Protein AF-A0A6G0UP21-F1 (afdb_monomer)

Structure (mmCIF, N/CA/C/O backbone):
data_AF-A0A6G0UP21-F1
#
_entry.id   AF-A0A6G0UP21-F1
#
loop_
_atom_site.group_PDB
_atom_site.id
_atom_site.type_symbol
_atom_site.label_atom_id
_atom_site.label_alt_id
_atom_site.label_comp_id
_atom_site.label_asym_id
_atom_site.label_entity_id
_atom_site.label_seq_id
_atom_site.pdbx_PDB_ins_code
_atom_site.Cartn_x
_atom_site.Cartn_y
_atom_site.Cartn_z
_atom_site.occupancy
_atom_site.B_iso_or_equiv
_atom_site.auth_seq_id
_atom_site.auth_comp_id
_atom_site.auth_asym_id
_atom_site.auth_atom_id
_atom_site.pdbx_PDB_model_num
ATOM 1 N N . MET A 1 1 ? -10.653 20.810 24.950 1.00 43.62 1 MET A N 1
ATOM 2 C CA . MET A 1 1 ? -9.268 21.296 24.747 1.00 43.62 1 MET A CA 1
ATOM 3 C C . MET A 1 1 ? -8.957 21.297 23.247 1.00 43.62 1 MET A C 1
ATOM 5 O O . MET A 1 1 ? -8.733 20.233 22.687 1.00 43.62 1 MET A O 1
ATOM 9 N N . ARG A 1 2 ? -9.055 22.448 22.559 1.00 48.03 2 ARG A N 1
ATOM 10 C CA . ARG A 1 2 ? -8.808 22.546 21.104 1.00 48.03 2 ARG A CA 1
ATOM 11 C C . ARG A 1 2 ? -7.303 22.670 20.854 1.00 48.03 2 ARG A C 1
ATOM 13 O O . ARG A 1 2 ? -6.684 23.632 21.296 1.00 48.03 2 ARG A O 1
ATOM 20 N N . LEU A 1 3 ? -6.715 21.686 20.177 1.00 51.53 3 LEU A N 1
ATOM 21 C CA . LEU A 1 3 ? -5.319 21.740 19.743 1.00 51.53 3 LEU A CA 1
ATOM 22 C C . LEU A 1 3 ? -5.205 22.734 18.578 1.00 51.53 3 LEU A C 1
ATOM 24 O O . LEU A 1 3 ? -5.845 22.562 17.545 1.00 51.53 3 LEU A O 1
ATOM 28 N N . THR A 1 4 ? -4.409 23.786 18.756 1.00 58.22 4 THR A N 1
ATOM 29 C CA . THR A 1 4 ? -4.099 24.787 17.727 1.00 58.22 4 THR A CA 1
ATOM 30 C C . THR A 1 4 ? -3.280 24.177 16.578 1.00 58.22 4 THR A C 1
ATOM 32 O O . THR A 1 4 ? -2.468 23.271 16.784 1.00 58.22 4 THR A O 1
ATOM 35 N N . GLY A 1 5 ? -3.489 24.678 15.353 1.00 55.53 5 GLY A N 1
ATOM 36 C CA . GLY A 1 5 ? -3.088 24.038 14.085 1.00 55.53 5 GLY A CA 1
ATOM 37 C C . GLY A 1 5 ? -1.617 23.614 13.943 1.00 55.53 5 GLY A C 1
ATOM 38 O O . GLY A 1 5 ? -1.340 22.609 13.294 1.00 55.53 5 GLY A O 1
ATOM 39 N N . ARG A 1 6 ? -0.669 24.283 14.616 1.00 56.31 6 ARG A N 1
ATOM 40 C CA . ARG A 1 6 ? 0.755 23.878 14.632 1.00 56.31 6 ARG A CA 1
ATOM 41 C C . ARG A 1 6 ? 1.010 22.564 15.383 1.00 56.31 6 ARG A C 1
ATOM 43 O O . ARG A 1 6 ? 1.846 21.774 14.957 1.00 56.31 6 ARG A O 1
ATOM 50 N N . ARG A 1 7 ? 0.280 22.298 16.474 1.00 50.31 7 ARG A N 1
ATOM 51 C CA . ARG A 1 7 ? 0.396 21.044 17.244 1.00 50.31 7 ARG A CA 1
ATOM 52 C C . ARG A 1 7 ? -0.268 19.865 16.532 1.00 50.31 7 ARG A C 1
ATOM 54 O O . ARG A 1 7 ? 0.190 18.740 16.689 1.00 50.31 7 ARG A O 1
ATOM 61 N N . LEU A 1 8 ? -1.314 20.115 15.739 1.00 51.59 8 LEU A N 1
ATOM 62 C CA . LEU A 1 8 ? -1.937 19.088 14.900 1.00 51.59 8 LEU A CA 1
ATOM 63 C C . LEU A 1 8 ? -1.004 18.671 13.751 1.00 51.59 8 LEU A C 1
ATOM 65 O O . LEU A 1 8 ? -0.815 17.478 13.534 1.00 51.59 8 LEU A O 1
ATOM 69 N N . ALA A 1 9 ? -0.352 19.636 13.092 1.00 50.72 9 ALA A N 1
ATOM 70 C CA . ALA A 1 9 ? 0.630 19.377 12.036 1.00 50.72 9 ALA A CA 1
ATOM 71 C C . ALA A 1 9 ? 1.838 18.553 12.529 1.00 50.72 9 ALA A C 1
ATOM 73 O O . ALA A 1 9 ? 2.231 17.598 11.868 1.00 50.72 9 ALA A O 1
ATOM 74 N N . LEU A 1 10 ? 2.367 18.857 13.723 1.00 50.59 10 LEU A N 1
ATOM 75 C CA . LEU A 1 10 ? 3.456 18.090 14.354 1.00 50.59 10 LEU A CA 1
ATOM 76 C C . LEU A 1 10 ? 3.037 16.681 14.818 1.00 50.59 10 LEU A C 1
ATOM 78 O O . LEU A 1 10 ? 3.867 15.782 14.924 1.00 50.59 10 LEU A O 1
ATOM 82 N N . LYS A 1 11 ? 1.750 16.464 15.115 1.00 48.16 11 LYS A N 1
ATOM 83 C CA . LYS A 1 11 ? 1.228 15.134 15.469 1.00 48.16 11 LYS A CA 1
ATOM 84 C C . LYS A 1 11 ? 0.990 14.278 14.220 1.00 48.16 11 LYS A C 1
ATOM 86 O O . LYS A 1 11 ? 1.281 13.087 14.232 1.00 48.16 11 LYS A O 1
ATOM 91 N N . LEU A 1 12 ? 0.531 14.901 13.133 1.00 49.06 12 LEU A N 1
ATOM 92 C CA . LEU A 1 12 ? 0.384 14.282 11.811 1.00 49.06 12 LEU A CA 1
ATOM 93 C C . LEU A 1 12 ? 1.737 13.911 11.185 1.00 49.06 12 LEU A C 1
ATOM 95 O O . LEU A 1 12 ? 1.831 12.867 10.544 1.00 49.06 12 LEU A O 1
ATOM 99 N N . SER A 1 13 ? 2.798 14.696 11.418 1.00 49.72 13 SER A N 1
ATOM 100 C CA . SER A 1 13 ? 4.148 14.375 10.927 1.00 49.72 13 SER A CA 1
ATOM 101 C C . SER A 1 13 ? 4.751 13.104 11.537 1.00 49.72 13 SER A C 1
ATOM 103 O O . SER A 1 13 ? 5.671 12.547 10.952 1.00 49.72 13 SER A O 1
ATOM 105 N N . ASN A 1 14 ? 4.213 12.606 12.659 1.00 54.41 14 ASN A N 1
ATOM 106 C CA . ASN A 1 14 ? 4.581 11.297 13.217 1.00 54.41 14 ASN A CA 1
ATOM 107 C C . ASN A 1 14 ? 3.704 10.138 12.707 1.00 54.41 14 ASN A C 1
ATOM 109 O O . ASN A 1 14 ? 4.000 8.987 13.012 1.00 54.41 14 ASN A O 1
ATOM 113 N N . MET A 1 15 ? 2.627 10.412 11.962 1.00 73.19 15 MET A N 1
ATOM 114 C CA . MET A 1 15 ? 1.692 9.387 11.471 1.00 73.19 15 MET A CA 1
ATOM 115 C C . MET A 1 15 ? 1.924 8.998 10.009 1.00 73.19 15 MET A C 1
ATOM 117 O O . MET A 1 15 ? 1.483 7.932 9.591 1.00 73.19 15 MET A O 1
ATOM 121 N N . VAL A 1 16 ? 2.589 9.852 9.225 1.00 87.00 16 VAL A N 1
ATOM 122 C CA . VAL A 1 16 ? 2.805 9.633 7.790 1.00 87.00 16 VAL A CA 1
ATOM 123 C C . VAL A 1 16 ? 4.267 9.884 7.442 1.00 87.00 16 VAL A C 1
ATOM 125 O O . VAL A 1 16 ? 4.781 10.986 7.627 1.00 87.00 16 VAL A O 1
ATOM 128 N N . LYS A 1 17 ? 4.927 8.865 6.887 1.00 93.12 17 LYS A N 1
ATOM 129 C CA . LYS A 1 17 ? 6.284 8.956 6.339 1.00 93.12 17 LYS A CA 1
ATOM 130 C C . LYS A 1 17 ? 6.201 9.155 4.828 1.00 93.12 17 LYS A C 1
ATOM 132 O O . LYS A 1 17 ? 5.672 8.303 4.121 1.00 93.12 17 LYS A O 1
ATOM 137 N N . ILE A 1 18 ? 6.729 10.273 4.331 1.00 93.94 18 ILE A N 1
ATOM 138 C CA . ILE A 1 18 ? 6.782 10.570 2.893 1.00 93.94 18 ILE A CA 1
ATOM 139 C C . ILE A 1 18 ? 8.177 10.233 2.374 1.00 93.94 18 ILE A C 1
ATOM 141 O O . ILE A 1 18 ? 9.163 10.820 2.820 1.00 93.94 18 ILE A O 1
ATOM 145 N N . ILE A 1 19 ? 8.256 9.323 1.403 1.00 94.25 19 ILE A N 1
ATOM 146 C CA . ILE A 1 19 ? 9.500 8.976 0.711 1.00 94.25 19 ILE A CA 1
ATOM 147 C C . ILE A 1 19 ? 9.431 9.537 -0.705 1.00 94.25 19 ILE A C 1
ATOM 149 O O . ILE A 1 19 ? 8.528 9.211 -1.471 1.00 94.25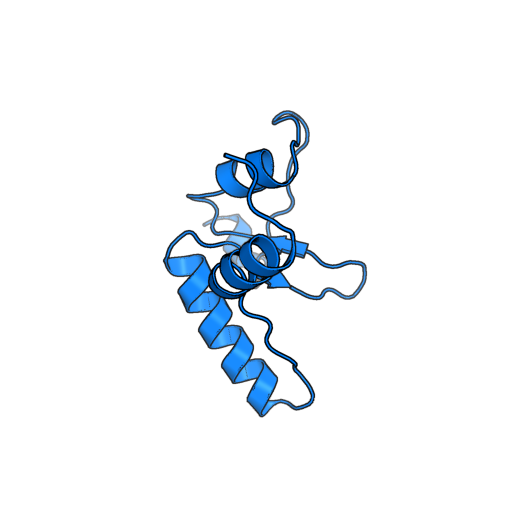 19 ILE A O 1
ATOM 153 N N . LYS A 1 20 ? 10.380 10.412 -1.046 1.00 95.25 20 LYS A N 1
ATOM 154 C CA . LYS A 1 20 ? 10.524 10.936 -2.407 1.00 95.25 20 LYS A CA 1
ATOM 155 C C . LYS A 1 20 ? 11.390 9.968 -3.207 1.00 95.25 20 LYS A C 1
ATOM 157 O O . LYS A 1 20 ? 12.496 9.663 -2.779 1.0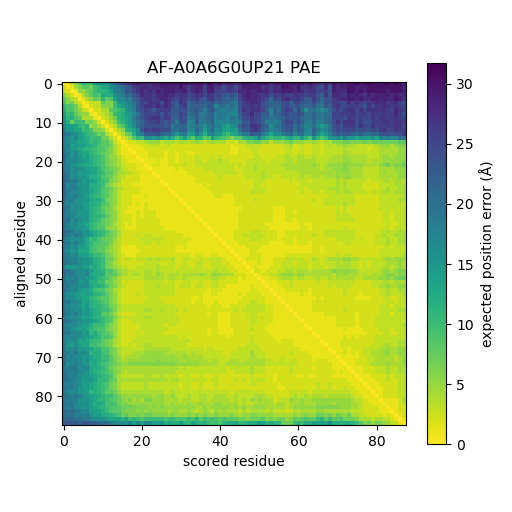0 95.25 20 LYS A O 1
ATOM 162 N N . ILE A 1 21 ? 10.885 9.527 -4.354 1.00 95.38 21 ILE A N 1
ATOM 163 C CA . ILE A 1 21 ? 11.579 8.617 -5.268 1.00 95.38 21 ILE A CA 1
ATOM 164 C C . ILE A 1 21 ? 11.976 9.421 -6.507 1.00 95.38 21 ILE A C 1
ATOM 166 O O . ILE A 1 21 ? 11.113 10.001 -7.163 1.00 95.38 21 ILE A O 1
ATOM 170 N N . ARG A 1 22 ? 13.274 9.504 -6.799 1.00 96.19 22 ARG A N 1
ATOM 171 C CA . ARG A 1 22 ? 13.844 10.167 -7.989 1.00 96.19 22 ARG A CA 1
ATOM 172 C C . ARG A 1 22 ? 14.857 9.288 -8.719 1.00 96.19 22 ARG A C 1
ATOM 174 O O . ARG A 1 22 ? 15.189 9.557 -9.865 1.00 96.19 22 ARG A O 1
ATOM 181 N N . THR A 1 23 ? 15.354 8.262 -8.042 1.00 97.94 23 THR A N 1
ATOM 182 C CA . THR A 1 23 ? 16.370 7.327 -8.515 1.00 97.94 23 THR A CA 1
ATOM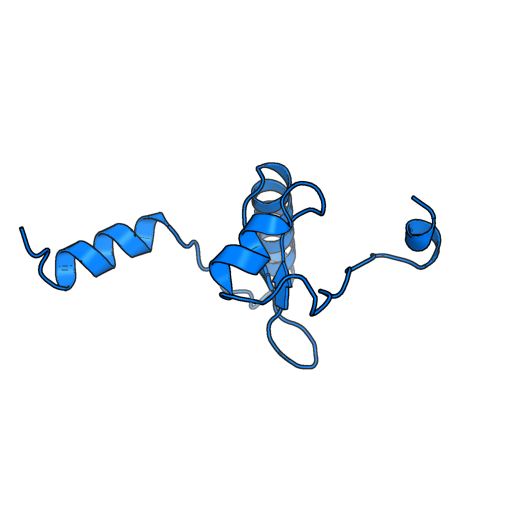 183 C C . THR A 1 23 ? 15.926 5.893 -8.256 1.00 97.94 23 THR A C 1
ATOM 185 O O . THR A 1 23 ? 15.110 5.622 -7.373 1.00 97.94 23 THR A O 1
ATOM 188 N N . GLU A 1 24 ? 16.518 4.955 -8.985 1.00 97.12 24 GLU A N 1
ATOM 189 C CA . GLU A 1 24 ? 16.284 3.523 -8.794 1.00 97.12 24 GLU A CA 1
ATOM 190 C C . GLU A 1 24 ? 16.652 3.056 -7.372 1.00 97.12 24 GLU A C 1
ATOM 192 O O . GLU A 1 24 ? 15.907 2.319 -6.729 1.00 97.12 24 GLU A O 1
ATOM 197 N N . LYS A 1 25 ? 17.752 3.568 -6.808 1.00 97.25 25 LYS A N 1
ATOM 198 C CA . LYS A 1 25 ? 18.144 3.272 -5.422 1.00 97.25 25 LYS A CA 1
ATOM 199 C C . LYS A 1 25 ? 17.077 3.708 -4.411 1.00 97.25 25 LYS A C 1
ATOM 201 O O . LYS A 1 25 ? 16.782 2.973 -3.471 1.00 97.25 25 LYS A O 1
ATOM 206 N N . GLU A 1 26 ? 16.502 4.898 -4.584 1.00 97.00 26 GLU A N 1
ATOM 207 C CA . GLU A 1 26 ? 15.416 5.383 -3.721 1.00 97.00 26 GLU A CA 1
ATOM 208 C C . GLU A 1 26 ? 14.146 4.546 -3.886 1.00 97.00 26 GLU A C 1
ATOM 210 O O . GLU A 1 26 ? 13.442 4.332 -2.901 1.00 97.00 26 GLU A O 1
ATOM 215 N N . TYR A 1 27 ? 13.875 4.037 -5.093 1.00 96.56 27 TYR A N 1
ATOM 216 C CA . TYR A 1 27 ? 12.763 3.121 -5.332 1.00 96.56 27 TYR A CA 1
ATOM 217 C C . TYR A 1 27 ? 12.914 1.837 -4.508 1.00 96.56 27 TYR A C 1
ATOM 219 O O . TYR A 1 27 ? 11.997 1.485 -3.770 1.00 96.56 27 TYR A O 1
ATOM 227 N N . PHE A 1 28 ? 14.081 1.183 -4.545 1.00 97.38 28 PHE A N 1
ATOM 228 C CA . PHE A 1 28 ? 14.323 -0.026 -3.748 1.00 97.38 28 PHE A CA 1
ATOM 229 C C . PHE A 1 28 ? 14.198 0.224 -2.239 1.00 97.38 28 PHE A C 1
ATOM 231 O O . PHE A 1 28 ? 13.595 -0.576 -1.522 1.00 97.38 28 PHE A O 1
ATOM 238 N N . LEU A 1 29 ? 14.708 1.359 -1.749 1.00 96.50 29 LEU A N 1
ATOM 239 C CA . LEU A 1 29 ? 14.557 1.747 -0.343 1.00 96.50 29 LEU A CA 1
ATOM 240 C C . LEU A 1 29 ? 13.089 1.999 0.033 1.00 96.50 29 LEU A C 1
ATOM 242 O O . LEU A 1 29 ? 12.653 1.600 1.113 1.00 96.50 29 LEU A O 1
ATOM 246 N N . ALA A 1 30 ? 12.321 2.637 -0.853 1.00 97.12 30 ALA A N 1
ATOM 247 C CA . ALA A 1 30 ? 10.895 2.871 -0.653 1.00 97.12 30 ALA A CA 1
ATOM 248 C C . ALA A 1 30 ? 10.092 1.564 -0.666 1.00 97.12 30 ALA A C 1
ATOM 250 O O . ALA A 1 30 ? 9.207 1.391 0.170 1.00 97.12 30 ALA A O 1
ATOM 251 N N . ALA A 1 31 ? 10.417 0.636 -1.569 1.00 96.62 31 ALA A N 1
ATOM 252 C CA . ALA A 1 31 ? 9.780 -0.673 -1.653 1.00 96.62 31 ALA A CA 1
ATOM 253 C C . ALA A 1 31 ? 10.029 -1.506 -0.386 1.00 96.62 31 ALA A C 1
ATOM 255 O O . ALA A 1 31 ? 9.093 -2.088 0.161 1.00 96.62 31 ALA A O 1
ATOM 256 N N . GLU A 1 32 ? 11.258 -1.506 0.138 1.00 97.81 32 GLU A N 1
ATOM 257 C CA . GLU A 1 32 ? 11.579 -2.205 1.387 1.00 97.81 32 GLU A CA 1
ATOM 258 C C . GLU A 1 32 ? 10.883 -1.573 2.602 1.00 97.81 32 GLU A C 1
ATOM 260 O O . GLU A 1 32 ? 10.400 -2.284 3.486 1.00 97.81 32 GLU A O 1
ATOM 265 N N . GLU A 1 33 ? 10.765 -0.243 2.648 1.00 97.38 33 GLU A N 1
ATOM 266 C CA . GLU A 1 33 ? 9.955 0.416 3.676 1.00 97.38 33 GLU A CA 1
ATOM 267 C C . GLU A 1 33 ? 8.479 0.021 3.556 1.00 97.38 33 GLU A C 1
ATOM 269 O O . GLU A 1 33 ? 7.859 -0.351 4.553 1.00 97.38 33 GLU A O 1
ATOM 274 N N . ALA A 1 34 ? 7.915 0.068 2.347 1.00 97.12 34 ALA A N 1
ATOM 275 C CA . ALA A 1 34 ? 6.531 -0.309 2.099 1.00 97.12 34 ALA A CA 1
ATOM 276 C C . ALA A 1 34 ? 6.269 -1.756 2.534 1.00 97.12 34 ALA A C 1
ATOM 278 O O . ALA A 1 34 ? 5.280 -2.013 3.217 1.00 97.12 34 ALA A O 1
ATOM 279 N N . ARG A 1 35 ? 7.187 -2.686 2.239 1.00 97.19 35 ARG A N 1
ATOM 280 C CA . ARG A 1 35 ? 7.113 -4.081 2.694 1.00 97.19 35 ARG A CA 1
ATOM 281 C C . ARG A 1 35 ? 7.015 -4.181 4.218 1.00 97.19 35 ARG A C 1
ATOM 283 O O . ARG A 1 35 ? 6.174 -4.924 4.719 1.00 97.19 35 ARG A O 1
ATOM 290 N N . LYS A 1 36 ? 7.833 -3.423 4.959 1.00 97.69 36 LYS A N 1
ATOM 291 C CA . LYS A 1 36 ? 7.790 -3.383 6.434 1.00 97.69 36 LYS A CA 1
ATOM 29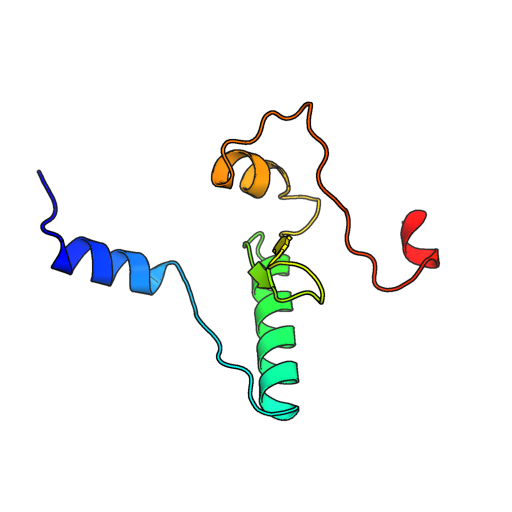2 C C . LYS A 1 36 ? 6.479 -2.798 6.951 1.00 97.69 36 LYS A C 1
ATOM 294 O O . LYS A 1 36 ? 5.873 -3.372 7.850 1.00 97.69 36 LYS A O 1
ATOM 299 N N . VAL A 1 37 ? 6.027 -1.683 6.377 1.00 97.06 37 VAL A N 1
ATOM 300 C CA . VAL A 1 37 ? 4.766 -1.031 6.762 1.00 97.06 37 VAL A CA 1
ATOM 301 C C . VAL A 1 37 ? 3.587 -1.977 6.54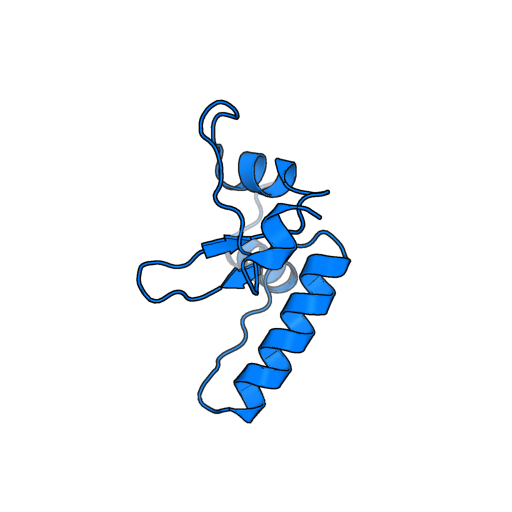0 1.00 97.06 37 VAL A C 1
ATOM 303 O O . VAL A 1 37 ? 2.811 -2.197 7.465 1.00 97.06 37 VAL A O 1
ATOM 306 N N . LEU A 1 38 ? 3.488 -2.587 5.357 1.00 96.88 38 LEU A N 1
ATOM 307 C CA . LEU A 1 38 ? 2.445 -3.558 5.021 1.00 96.88 38 LEU A CA 1
ATOM 308 C C . LEU A 1 38 ? 2.504 -4.792 5.932 1.00 96.88 38 LEU A C 1
ATOM 310 O O . LEU A 1 38 ? 1.472 -5.227 6.433 1.00 96.88 38 LEU A O 1
ATOM 314 N N . GLY A 1 39 ? 3.701 -5.331 6.188 1.00 96.44 39 GLY A N 1
ATOM 315 C CA . GLY A 1 39 ? 3.904 -6.482 7.076 1.00 96.44 39 GLY A CA 1
ATOM 316 C C . GLY A 1 39 ? 3.466 -6.240 8.524 1.00 96.44 39 GLY A C 1
ATOM 317 O O . GLY A 1 39 ? 3.064 -7.180 9.198 1.00 96.44 39 GLY A O 1
ATOM 318 N N . ASN A 1 40 ? 3.475 -4.985 8.973 1.00 96.12 40 ASN A N 1
ATOM 319 C CA . ASN A 1 40 ? 3.029 -4.581 10.308 1.00 96.12 40 ASN A CA 1
ATOM 320 C C . ASN A 1 40 ? 1.558 -4.117 10.344 1.00 96.12 40 ASN A C 1
ATOM 322 O O . ASN A 1 40 ? 1.144 -3.470 11.305 1.00 96.12 40 ASN A O 1
ATOM 326 N N . GLY A 1 41 ? 0.776 -4.383 9.291 1.00 95.94 41 GLY A N 1
ATOM 327 C CA . GLY A 1 41 ? -0.629 -3.969 9.185 1.00 95.94 41 GLY A CA 1
ATOM 328 C C . GLY A 1 41 ? -0.842 -2.478 8.918 1.00 95.94 41 GLY A C 1
ATOM 329 O O . GLY A 1 41 ? -1.942 -1.954 9.086 1.00 95.94 41 GLY A O 1
ATOM 330 N N . GLY A 1 42 ? 0.212 -1.776 8.503 1.00 96.19 42 GLY A N 1
ATOM 331 C CA . GLY A 1 42 ? 0.149 -0.385 8.086 1.00 96.19 42 GLY A CA 1
ATOM 332 C C . GLY A 1 42 ? -0.458 -0.199 6.694 1.00 96.19 42 GLY A C 1
ATOM 333 O O . GLY A 1 42 ? -0.783 -1.146 5.973 1.00 96.19 42 GLY A O 1
ATOM 334 N N . ILE A 1 43 ? -0.594 1.067 6.309 1.00 97.06 43 ILE A N 1
ATOM 335 C CA . ILE A 1 43 ? -1.175 1.487 5.035 1.00 97.06 43 ILE A CA 1
ATOM 336 C C . ILE A 1 43 ? -0.110 2.231 4.230 1.00 97.06 43 ILE A C 1
ATOM 338 O O . ILE A 1 43 ? 0.576 3.106 4.759 1.00 97.06 43 ILE A O 1
ATOM 342 N N . VAL A 1 44 ? -0.005 1.915 2.941 1.00 97.56 44 VAL A N 1
ATOM 343 C CA . VAL A 1 44 ? 0.902 2.576 1.999 1.00 97.56 44 VAL A CA 1
ATOM 344 C C . VAL A 1 44 ? 0.085 3.256 0.907 1.00 97.56 44 VAL A C 1
ATOM 346 O O . VAL A 1 44 ? -0.750 2.624 0.262 1.00 97.56 44 VAL A O 1
ATOM 349 N N . ALA A 1 45 ? 0.344 4.545 0.684 1.00 96.56 45 ALA A N 1
ATOM 350 C CA . ALA A 1 45 ? -0.066 5.221 -0.539 1.00 96.56 45 ALA A CA 1
ATOM 351 C C . ALA A 1 45 ? 1.021 5.001 -1.600 1.00 96.56 45 ALA A C 1
ATOM 353 O O . ALA A 1 45 ? 2.167 5.397 -1.384 1.00 96.56 45 ALA A O 1
ATOM 354 N N . LEU A 1 46 ? 0.680 4.360 -2.715 1.00 94.38 46 LEU A N 1
ATOM 355 C CA . LEU A 1 46 ? 1.630 3.989 -3.766 1.00 94.38 46 LEU A CA 1
ATOM 356 C C . LEU A 1 46 ? 1.216 4.566 -5.128 1.00 94.38 46 LEU A C 1
ATOM 358 O O . LEU A 1 46 ? 0.016 4.647 -5.411 1.00 94.38 46 LEU A O 1
ATOM 362 N N . PRO A 1 47 ? 2.179 5.000 -5.961 1.00 93.69 47 PRO A N 1
ATOM 363 C CA . PRO A 1 47 ? 1.885 5.481 -7.304 1.00 93.69 47 PRO A CA 1
ATOM 364 C C . PRO A 1 47 ? 1.455 4.321 -8.212 1.00 93.69 47 PRO A C 1
ATOM 366 O O . PRO A 1 47 ? 1.978 3.213 -8.098 1.00 93.69 47 PRO A O 1
ATOM 369 N N . THR A 1 48 ? 0.535 4.594 -9.135 1.00 92.75 48 THR A N 1
ATOM 370 C CA . THR A 1 48 ? 0.238 3.726 -10.286 1.00 92.75 48 THR A CA 1
ATOM 371 C C . THR A 1 48 ? 0.310 4.561 -11.565 1.00 92.75 48 THR A C 1
ATOM 373 O O . THR A 1 48 ? 0.532 5.772 -11.504 1.00 92.75 48 THR A O 1
ATOM 376 N N . ASP A 1 49 ? 0.137 3.925 -12.716 1.00 94.94 49 ASP A N 1
ATOM 377 C CA . ASP A 1 49 ? 0.014 4.580 -14.020 1.00 94.94 49 ASP A CA 1
ATOM 378 C C . ASP A 1 49 ? -1.255 5.445 -14.159 1.00 94.94 49 ASP A C 1
ATOM 380 O O . ASP A 1 49 ? -1.283 6.360 -14.979 1.00 94.94 49 ASP A O 1
ATOM 384 N N . THR A 1 50 ? -2.288 5.188 -13.349 1.00 94.00 50 THR A N 1
ATOM 385 C CA . THR A 1 50 ? -3.571 5.910 -13.383 1.00 94.00 50 THR A CA 1
ATOM 386 C C . THR A 1 50 ? -3.692 6.933 -12.254 1.00 94.00 50 THR A C 1
ATOM 388 O O . THR A 1 50 ? -3.591 8.140 -12.466 1.00 94.00 50 THR A O 1
ATOM 391 N N . ILE A 1 51 ? -3.933 6.461 -11.032 1.00 94.75 51 ILE A N 1
ATOM 392 C CA . ILE A 1 51 ? -4.101 7.269 -9.822 1.00 94.75 51 ILE A CA 1
ATOM 393 C C . ILE A 1 51 ? -3.385 6.607 -8.649 1.00 94.75 51 ILE A C 1
ATOM 395 O O . ILE A 1 51 ? -3.111 5.409 -8.651 1.00 94.75 51 ILE A O 1
ATOM 399 N N . TYR A 1 52 ? -3.113 7.362 -7.590 1.00 93.44 52 TYR A N 1
ATOM 400 C CA . TYR A 1 52 ? -2.527 6.769 -6.391 1.00 93.44 52 TYR A CA 1
ATOM 401 C C . TYR A 1 52 ? -3.452 5.715 -5.768 1.00 93.44 52 TYR A C 1
ATOM 403 O O . TYR A 1 52 ? -4.637 5.957 -5.517 1.00 93.44 52 TYR A O 1
ATOM 411 N N . GLY A 1 53 ? -2.873 4.554 -5.473 1.00 94.50 53 GLY A N 1
ATOM 412 C CA . GLY A 1 53 ? -3.493 3.507 -4.677 1.00 94.50 53 GLY A CA 1
ATOM 413 C C . GLY A 1 53 ? -3.241 3.740 -3.191 1.00 94.50 53 GLY A C 1
ATOM 414 O O . GLY A 1 53 ? -2.198 4.260 -2.806 1.00 94.50 53 GLY A O 1
ATOM 415 N N . ILE A 1 54 ? -4.190 3.335 -2.349 1.00 96.12 54 ILE A N 1
ATOM 416 C CA . ILE A 1 54 ? -3.978 3.206 -0.904 1.00 96.12 54 ILE A CA 1
ATOM 417 C C . ILE A 1 54 ? -4.197 1.736 -0.579 1.00 96.12 54 ILE A C 1
ATOM 419 O O . ILE A 1 54 ? -5.305 1.236 -0.797 1.00 96.12 54 ILE A O 1
ATOM 423 N N . SER A 1 55 ? -3.156 1.082 -0.078 1.00 96.75 55 SER A N 1
ATOM 424 C CA . SER A 1 55 ? -3.092 -0.372 0.030 1.00 96.75 55 SER A CA 1
ATOM 425 C C . SER A 1 55 ? -2.613 -0.814 1.408 1.00 96.75 55 SER A C 1
ATOM 427 O O . SER A 1 55 ? -1.835 -0.129 2.071 1.00 96.75 55 SER A O 1
ATOM 429 N N . THR A 1 56 ? -3.084 -1.982 1.826 1.00 97.62 56 THR A N 1
ATOM 430 C CA . THR A 1 56 ? -2.629 -2.712 3.013 1.00 97.62 56 THR A CA 1
ATOM 431 C C . THR A 1 56 ? -2.607 -4.209 2.692 1.00 97.62 56 THR A C 1
ATOM 433 O O . THR A 1 56 ? -2.999 -4.596 1.587 1.00 97.62 56 THR A O 1
ATOM 436 N N . ARG A 1 57 ? -2.134 -5.059 3.609 1.00 96.19 57 ARG A N 1
ATOM 437 C CA . ARG A 1 57 ? -2.264 -6.513 3.435 1.00 96.19 57 ARG A CA 1
ATOM 438 C C . ARG A 1 57 ? -3.714 -6.951 3.610 1.00 96.19 57 ARG A C 1
ATOM 440 O O . ARG A 1 57 ? -4.466 -6.325 4.351 1.00 96.19 57 ARG A O 1
ATOM 447 N N . LEU A 1 58 ? -4.088 -8.054 2.963 1.00 94.38 58 LEU A N 1
ATOM 448 C CA . LEU A 1 58 ? -5.462 -8.560 2.973 1.00 94.38 58 LEU A CA 1
ATO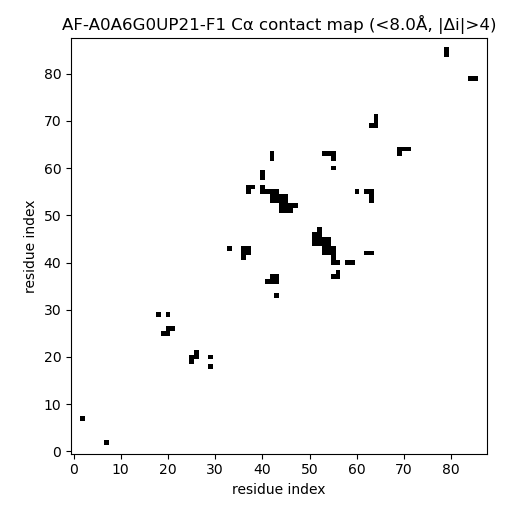M 449 C C . LEU A 1 58 ? -6.009 -8.747 4.397 1.00 94.38 58 LEU A C 1
ATOM 451 O O . LEU A 1 58 ? -7.149 -8.373 4.662 1.00 94.38 58 LEU A O 1
ATOM 455 N N . GLU A 1 59 ? -5.169 -9.215 5.327 1.00 96.06 59 GLU A N 1
ATOM 456 C CA . GLU A 1 59 ? -5.540 -9.427 6.734 1.00 96.06 59 GLU A CA 1
ATOM 457 C C . GLU A 1 59 ? -5.981 -8.136 7.460 1.00 96.06 59 GLU A C 1
ATOM 459 O O . GLU A 1 59 ? -6.650 -8.201 8.488 1.00 96.06 59 GLU A O 1
ATOM 464 N N . PHE A 1 60 ? -5.638 -6.957 6.926 1.00 97.31 60 PHE A N 1
ATOM 465 C CA . PHE A 1 60 ? -5.928 -5.647 7.518 1.00 97.31 60 PHE A CA 1
ATOM 466 C C . PHE A 1 60 ? -6.840 -4.777 6.638 1.00 97.31 60 PHE A C 1
ATOM 468 O O . PHE A 1 60 ? -6.889 -3.556 6.816 1.00 97.31 60 PHE A O 1
ATOM 475 N N . VAL A 1 61 ? -7.576 -5.369 5.690 1.00 96.38 61 VAL A N 1
ATOM 476 C CA . VAL A 1 61 ? -8.389 -4.648 4.688 1.00 96.38 61 VAL A CA 1
ATOM 47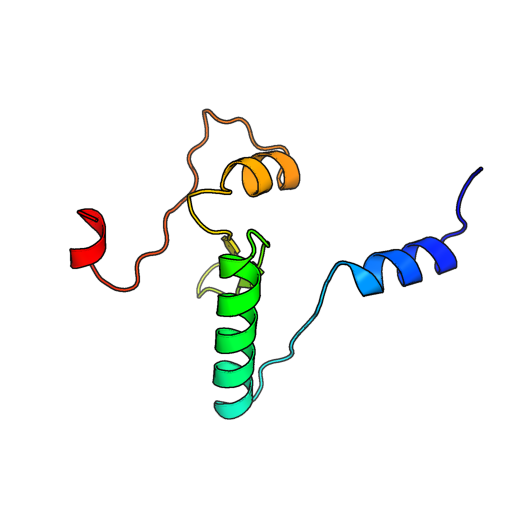7 C C . VAL A 1 61 ? -9.412 -3.674 5.292 1.00 96.38 61 VAL A C 1
ATOM 479 O O . VAL A 1 61 ? -9.644 -2.595 4.739 1.00 96.38 61 VAL A O 1
ATOM 482 N N . ASP A 1 62 ? -9.960 -3.981 6.470 1.00 96.88 62 ASP A N 1
ATOM 483 C CA . ASP A 1 62 ? -10.915 -3.119 7.182 1.00 96.88 62 ASP A CA 1
ATOM 484 C C . ASP A 1 62 ? -10.340 -1.739 7.521 1.00 96.88 62 ASP A C 1
ATOM 486 O O . ASP A 1 62 ? -11.075 -0.752 7.633 1.00 96.88 62 ASP A O 1
ATOM 490 N N . SER A 1 63 ? -9.014 -1.635 7.646 1.00 96.00 63 SER A N 1
ATOM 491 C CA . SER A 1 63 ? -8.337 -0.353 7.837 1.00 96.00 63 SER A CA 1
ATOM 492 C C . SER A 1 63 ? -8.521 0.577 6.629 1.00 96.00 63 SER A C 1
ATOM 494 O O . SER A 1 63 ? -8.718 1.778 6.816 1.00 96.00 63 SER A O 1
ATOM 496 N N . ILE A 1 64 ? -8.560 0.036 5.403 1.00 97.06 64 ILE A N 1
ATOM 497 C CA . ILE A 1 64 ? -8.793 0.801 4.169 1.00 97.06 64 ILE A CA 1
ATOM 498 C C . ILE A 1 64 ? -10.248 1.241 4.071 1.00 97.06 64 ILE A C 1
ATOM 500 O O . ILE A 1 64 ? -10.498 2.402 3.741 1.00 97.06 64 ILE A O 1
ATOM 504 N N . TYR A 1 65 ? -11.205 0.359 4.379 1.00 97.50 65 TYR A N 1
ATOM 505 C CA . TYR A 1 65 ? -12.626 0.723 4.402 1.00 97.50 65 TYR A CA 1
ATOM 506 C C . TYR A 1 65 ? -12.888 1.858 5.392 1.00 97.50 65 TYR A C 1
ATOM 508 O O . TYR A 1 65 ? -13.485 2.873 5.025 1.00 97.50 65 TYR A O 1
ATOM 516 N N . ARG A 1 66 ? -12.345 1.745 6.611 1.00 96.31 66 ARG A N 1
ATOM 517 C CA . ARG A 1 66 ? -12.444 2.778 7.649 1.00 96.31 66 ARG A CA 1
ATOM 518 C C . ARG A 1 66 ? -11.782 4.087 7.227 1.00 96.31 66 ARG A C 1
ATOM 520 O O . ARG A 1 66 ? -12.390 5.144 7.376 1.00 96.31 66 ARG A O 1
ATOM 527 N N . LEU A 1 67 ? -10.565 4.026 6.683 1.00 94.56 67 LEU A N 1
ATOM 528 C CA . LEU A 1 67 ? -9.821 5.206 6.237 1.00 94.56 67 LEU A CA 1
ATOM 529 C C . LEU A 1 67 ? -10.552 5.945 5.111 1.00 94.56 67 LEU A C 1
ATOM 531 O O . LEU A 1 67 ? -10.642 7.169 5.135 1.00 94.56 67 LEU A O 1
ATOM 535 N N . LYS A 1 68 ? -11.079 5.205 4.130 1.00 93.94 68 LYS A N 1
ATOM 536 C CA . LYS A 1 68 ? -11.794 5.772 2.979 1.00 93.94 68 LYS A CA 1
ATOM 537 C C . LYS A 1 68 ? -13.257 6.106 3.272 1.00 93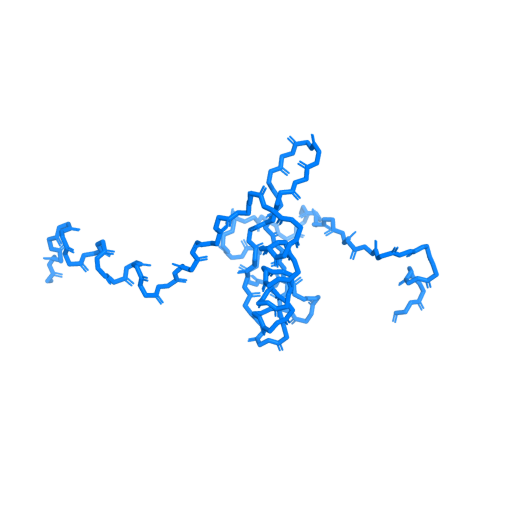.94 68 LYS A C 1
ATOM 539 O O . LYS A 1 68 ? -13.916 6.632 2.380 1.00 93.94 68 LYS A O 1
ATOM 544 N N . GLN A 1 69 ? -13.766 5.770 4.462 1.00 96.56 69 GLN A N 1
ATOM 545 C CA . GLN A 1 69 ? -15.198 5.813 4.786 1.00 96.56 69 GLN A CA 1
ATOM 546 C C . GLN A 1 69 ? -16.034 5.120 3.694 1.00 96.56 69 GLN A C 1
ATOM 548 O O . GLN A 1 69 ? -17.049 5.631 3.221 1.00 96.56 69 GLN A O 1
ATOM 553 N N . ARG A 1 70 ? -15.537 3.972 3.222 1.00 95.12 70 ARG A N 1
ATOM 554 C CA . ARG A 1 70 ? -16.091 3.248 2.078 1.00 95.12 70 ARG A CA 1
ATOM 555 C C . ARG A 1 70 ? -17.102 2.201 2.567 1.00 95.12 70 ARG A C 1
ATOM 557 O O . ARG A 1 70 ? -16.764 1.455 3.481 1.00 95.12 70 ARG A O 1
ATOM 564 N N . PRO A 1 71 ? -18.287 2.091 1.944 1.00 97.06 71 PRO A N 1
ATOM 565 C CA . PRO A 1 71 ? -19.206 0.981 2.200 1.00 97.06 71 PRO A CA 1
ATOM 566 C C . PRO A 1 71 ? -18.575 -0.366 1.822 1.00 97.06 71 PRO A C 1
ATOM 568 O O . PRO A 1 71 ? -17.915 -0.456 0.781 1.00 97.06 71 PRO A O 1
ATOM 571 N N . HIS A 1 72 ? -18.779 -1.400 2.639 1.00 95.38 72 HIS A N 1
ATOM 572 C CA . HIS A 1 72 ? -18.172 -2.723 2.434 1.00 95.38 72 HIS A CA 1
ATOM 573 C C . HIS A 1 72 ? -18.704 -3.443 1.186 1.00 95.38 72 HIS A C 1
ATOM 575 O O . HIS A 1 72 ? -18.013 -4.284 0.620 1.00 95.38 72 HIS A O 1
ATOM 581 N N . GLU A 1 73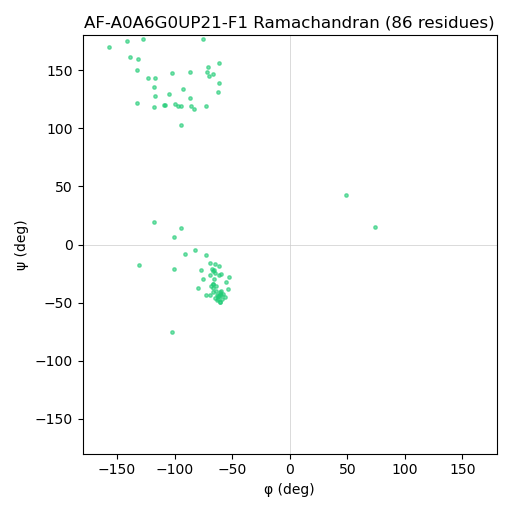 ? -19.886 -3.065 0.697 1.00 97.00 73 GLU A N 1
ATOM 582 C CA . GLU A 1 73 ? -20.487 -3.596 -0.531 1.00 97.00 73 GLU A CA 1
ATOM 583 C C . GLU A 1 73 ? -19.729 -3.150 -1.788 1.00 97.00 73 GLU A C 1
ATOM 585 O O . GLU A 1 73 ? -19.912 -3.711 -2.866 1.00 97.00 73 GLU A O 1
ATOM 590 N N . LYS A 1 74 ? -18.880 -2.118 -1.676 1.00 96.88 74 LYS A N 1
ATOM 591 C CA . LYS A 1 74 ? -18.054 -1.638 -2.781 1.00 96.88 74 LYS A CA 1
ATOM 592 C C . LYS A 1 74 ? -16.674 -2.298 -2.705 1.00 96.88 74 LYS A C 1
ATOM 594 O O . LYS A 1 74 ? -15.837 -1.814 -1.937 1.00 96.88 74 LYS A O 1
ATOM 599 N N . PRO A 1 75 ? -16.371 -3.307 -3.541 1.00 95.50 75 PRO A N 1
ATOM 600 C CA . PRO A 1 75 ? -15.129 -4.064 -3.429 1.00 95.50 75 PRO A CA 1
ATOM 601 C C . PRO A 1 75 ? -13.889 -3.184 -3.630 1.00 95.50 75 PRO A C 1
ATOM 603 O O . PRO A 1 75 ? -13.943 -2.118 -4.259 1.00 95.50 75 PRO A O 1
ATOM 606 N N . LEU A 1 76 ? -12.768 -3.636 -3.076 1.00 95.75 76 LEU A N 1
ATOM 607 C CA . LEU A 1 76 ? -11.435 -3.079 -3.297 1.00 95.75 76 LEU A CA 1
ATOM 608 C C . LEU A 1 76 ? -10.671 -3.975 -4.278 1.00 95.75 76 LEU A C 1
ATOM 610 O O . LEU A 1 76 ? -10.874 -5.185 -4.300 1.00 95.75 76 LEU A O 1
ATOM 614 N N . GLY A 1 77 ? -9.793 -3.377 -5.084 1.00 93.69 77 GLY A N 1
ATOM 615 C CA . GLY A 1 77 ? -8.897 -4.138 -5.954 1.00 93.69 77 GLY A CA 1
ATOM 616 C C . GLY A 1 77 ? -7.798 -4.842 -5.155 1.00 93.69 77 GLY A C 1
ATOM 617 O O . GLY A 1 77 ? -7.338 -4.318 -4.138 1.00 93.69 77 GLY A O 1
ATOM 618 N N . ILE A 1 78 ? -7.364 -6.003 -5.644 1.00 93.62 78 ILE A N 1
ATOM 619 C CA . ILE A 1 78 ? -6.226 -6.757 -5.112 1.00 93.62 78 ILE A CA 1
ATOM 620 C C . ILE A 1 78 ? -5.054 -6.581 -6.078 1.00 93.62 78 ILE A C 1
ATOM 622 O O . ILE A 1 78 ? -5.208 -6.760 -7.284 1.00 93.62 78 ILE A O 1
ATOM 626 N N . PHE A 1 79 ? -3.890 -6.216 -5.543 1.00 92.94 79 PHE A N 1
ATOM 627 C CA . PHE A 1 79 ? -2.649 -6.137 -6.307 1.00 92.94 79 PHE A CA 1
ATOM 628 C C . PHE A 1 79 ? -1.889 -7.450 -6.144 1.00 92.94 79 PHE A C 1
ATOM 630 O O . PHE A 1 79 ? -1.514 -7.809 -5.028 1.00 92.94 79 PHE A O 1
ATOM 637 N N . VAL A 1 80 ? -1.653 -8.137 -7.258 1.00 93.38 80 VAL A N 1
ATOM 638 C CA . VAL A 1 80 ? -0.836 -9.352 -7.330 1.00 93.38 80 VAL A CA 1
ATOM 639 C C . VAL A 1 80 ? 0.382 -9.086 -8.212 1.00 93.38 80 VAL A C 1
ATOM 641 O O . VAL A 1 80 ? 0.301 -8.330 -9.178 1.00 93.38 80 VAL A O 1
ATOM 644 N N . GLY A 1 81 ? 1.527 -9.665 -7.857 1.00 91.56 81 GLY A N 1
ATOM 645 C CA . GLY A 1 81 ? 2.776 -9.533 -8.610 1.00 91.56 81 GLY A CA 1
ATOM 646 C C . GLY A 1 81 ? 2.814 -10.397 -9.871 1.00 91.56 81 GLY A C 1
ATOM 647 O O . GLY A 1 81 ? 3.566 -10.094 -10.793 1.00 91.56 81 GLY A O 1
ATOM 648 N N . ASN A 1 82 ? 2.006 -11.457 -9.924 1.00 94.81 82 ASN A N 1
ATOM 649 C CA . ASN A 1 82 ? 1.789 -12.282 -11.109 1.00 94.81 82 ASN A CA 1
ATOM 650 C C . ASN A 1 82 ? 0.436 -13.012 -11.024 1.00 94.81 82 ASN A C 1
ATOM 652 O O . ASN A 1 82 ? -0.226 -12.998 -9.985 1.00 94.81 82 ASN A O 1
ATOM 656 N N . VAL A 1 83 ? 0.029 -13.638 -12.131 1.00 94.50 83 VAL A N 1
ATOM 657 C CA . VAL A 1 83 ? -1.261 -14.336 -12.257 1.00 94.50 83 VAL A CA 1
ATOM 658 C C . VAL A 1 83 ? -1.367 -15.569 -11.354 1.00 94.50 83 VAL A C 1
ATOM 660 O O . VAL A 1 83 ? -2.452 -15.872 -10.865 1.00 94.50 83 VAL A O 1
ATOM 663 N N . ASP A 1 84 ? -0.249 -16.234 -11.059 1.00 94.25 84 ASP A N 1
ATOM 664 C CA . ASP A 1 84 ? -0.237 -17.462 -10.256 1.00 94.25 84 ASP A CA 1
ATOM 665 C C . ASP A 1 84 ? -0.659 -17.204 -8.800 1.00 94.25 84 ASP A C 1
ATOM 667 O O . ASP A 1 84 ? -1.160 -18.096 -8.117 1.00 94.25 84 ASP A O 1
ATOM 671 N N . GLN A 1 85 ? -0.519 -15.962 -8.326 1.00 91.50 85 GLN A N 1
ATOM 672 C CA . GLN A 1 85 ? -0.940 -15.549 -6.985 1.00 91.50 85 GLN A CA 1
ATOM 673 C C . GLN A 1 85 ? -2.459 -15.432 -6.810 1.00 91.50 85 GLN A C 1
ATOM 675 O O . GLN A 1 85 ? -2.915 -15.271 -5.685 1.00 91.50 85 GLN A O 1
ATOM 680 N N . ILE A 1 86 ? -3.258 -15.515 -7.879 1.00 91.81 86 ILE A N 1
ATOM 681 C CA . ILE A 1 86 ? -4.728 -15.441 -7.781 1.00 91.81 86 ILE A CA 1
ATOM 682 C C . ILE A 1 86 ? -5.307 -16.641 -7.009 1.00 91.81 86 ILE A C 1
ATOM 684 O O . ILE A 1 86 ? -6.393 -16.544 -6.440 1.00 91.81 86 ILE A O 1
ATOM 688 N N . HIS A 1 87 ? -4.587 -17.764 -6.977 1.00 86.06 87 HIS A N 1
ATOM 689 C CA . HIS A 1 87 ? -5.025 -19.009 -6.341 1.00 86.06 87 HIS A CA 1
ATOM 690 C C . HIS A 1 87 ? -4.411 -19.259 -4.952 1.00 86.06 87 HIS A C 1
ATOM 692 O O . HIS A 1 87 ? -4.586 -20.351 -4.412 1.00 86.06 87 HIS A O 1
ATOM 698 N N . GLN A 1 88 ? -3.673 -18.288 -4.404 1.00 73.19 88 GLN A N 1
ATOM 699 C CA . GLN A 1 88 ? -3.025 -18.367 -3.088 1.00 73.19 88 GLN A CA 1
ATOM 700 C C . GLN A 1 88 ? -3.894 -17.736 -2.000 1.00 73.19 88 GLN A C 1
ATOM 702 O O . GLN A 1 88 ? -3.909 -18.304 -0.886 1.00 73.19 88 GLN A O 1
#

Mean predicted aligned error: 7.14 Å

Foldseek 3Di:
DDDPPVVVVVVVVVVDDDQDDDDPVSVVVVVVVVVVQQVVLHWDFDDDPPGTDIDHDPVNVVVVCVVVVHDPVDDDDDDDPDPVVVVD

Radius of gyration: 15.78 Å; Cα contacts (8 Å, |Δi|>4): 51; chains: 1; bounding box: 39×44×39 Å

Nearest PDB structures (foldseek):
  4v92-assembly1_BK  TM=4.025E-01  e=8.565E-01  Kluyveromyces lactis
  6zj3-assembly1_SN  TM=3.271E-01  e=9.177E-01  Euglena gracilis
  8s8f-assembly1_K  TM=3.775E-01  e=9.177E-01  Kluyveromyces lactis NRRL Y-1140
  9g8m-assembly1_SK  TM=4.106E-01  e=4.196E+00  Homo sapiens

Sequence (88 aa):
MRLTGRRLALKLSNMVKIIKIRTEKEYFLAAEEARKVLGNGGIVALPTDTIYGISTRLEFVDSIYRLKQRPHEKPLGIFVGNVDQIHQ

Solvent-accessible surface area (backbone atoms only — not comparable to full-atom values): 5805 Å² total; per-residue (Å²): 137,86,78,56,72,73,61,50,52,61,54,49,62,76,74,54,89,86,81,83,67,90,46,72,71,42,42,55,54,46,51,54,49,47,52,52,40,31,74,71,62,31,77,43,78,42,86,55,97,83,58,75,45,77,47,54,38,80,97,40,46,66,58,55,35,62,74,65,73,46,64,84,90,59,81,77,88,82,90,67,99,50,78,78,60,79,82,110

pLDDT: mean 87.87, std 16.44, range [43.62, 97.94]

Secondary structure (DSSP, 8-state):
-PPPHHHHHHHHTTT-------SHHHHHHHHHHHHHHHHTT--EEE--SSS-EEE--GGGTHHHHHHHT--TTSPPP---SSGGGGG-